Protein AF-A0A183HHT7-F1 (afdb_monomer_lite)

Foldseek 3Di:
DAFDKDWDADPPPGIDIDGPDDDDPPDDHDDLDDDDDDPVRLVVCCVVPNNLSPDDPCVVVVVVVVCVVVVVPPPPCPVCPDDDDDDDDDDDDDDDDDDDDDDDDDDDDDDDDDDDDDPDCPPPPPPD

InterPro domains:
  IPR046341 SET domain superfamily [G3DSA:2.17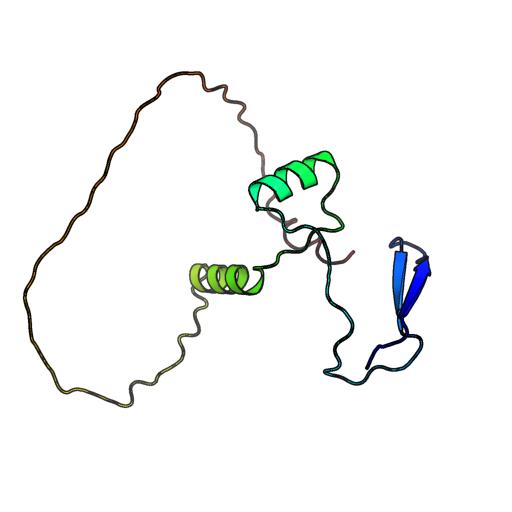0.270.10] (1-112)
  IPR046341 SET domain superfamily [SSF82199] (2-68)
  IPR051516 Histone-lysine N-methyltransferase SETDB [PTHR46024] (1-84)

Organism: NCBI:txid387005

Structure (mmCIF, N/CA/C/O backbone):
data_AF-A0A183HHT7-F1
#
_entry.id   AF-A0A183HHT7-F1
#
loop_
_atom_site.group_PDB
_atom_site.id
_atom_site.type_symbol
_atom_site.label_atom_id
_atom_site.label_alt_id
_atom_site.label_comp_id
_atom_site.label_asym_id
_atom_site.label_entity_id
_atom_site.label_seq_id
_atom_site.pdbx_PDB_ins_code
_atom_site.Cartn_x
_atom_site.Cartn_y
_atom_site.Cartn_z
_atom_site.occupancy
_atom_site.B_iso_or_equiv
_atom_site.auth_seq_id
_atom_site.auth_comp_id
_atom_site.auth_asym_id
_atom_site.auth_atom_id
_atom_site.pdbx_PDB_model_num
ATOM 1 N N . MET A 1 1 ? -16.506 -14.238 1.442 1.00 62.31 1 MET A N 1
ATOM 2 C CA . MET A 1 1 ? -16.704 -13.808 2.844 1.00 62.31 1 MET A CA 1
ATOM 3 C C . MET A 1 1 ? -16.073 -12.429 2.976 1.00 62.31 1 MET A C 1
ATOM 5 O O . MET A 1 1 ? -14.991 -12.257 2.437 1.00 62.31 1 MET A O 1
ATOM 9 N N . LYS A 1 2 ? -16.759 -11.436 3.552 1.00 81.12 2 LYS A N 1
ATOM 10 C CA . LYS A 1 2 ? -16.216 -10.078 3.747 1.00 81.12 2 LYS A CA 1
ATOM 11 C C . LYS A 1 2 ? -16.113 -9.816 5.247 1.00 81.12 2 LYS A C 1
ATOM 13 O O . LYS A 1 2 ? -17.070 -10.113 5.959 1.00 81.12 2 LYS A O 1
ATOM 18 N N . ILE A 1 3 ? -14.975 -9.304 5.706 1.00 90.62 3 ILE A N 1
ATOM 19 C CA . ILE A 1 3 ? -14.752 -8.977 7.119 1.00 90.62 3 ILE A CA 1
ATOM 20 C C . ILE A 1 3 ? -15.271 -7.555 7.382 1.00 90.62 3 ILE A C 1
ATOM 22 O O . ILE A 1 3 ? -14.972 -6.658 6.591 1.00 90.62 3 ILE A O 1
ATOM 26 N N . PRO A 1 4 ? -16.053 -7.324 8.452 1.00 93.19 4 PRO A N 1
ATOM 27 C CA . PRO A 1 4 ? -16.445 -5.979 8.852 1.00 93.19 4 PRO A CA 1
ATOM 28 C C . PRO A 1 4 ? -15.230 -5.228 9.413 1.00 93.19 4 PRO A C 1
ATOM 30 O O . PRO A 1 4 ? -14.691 -5.586 10.465 1.00 93.19 4 PRO A O 1
ATOM 33 N N . LEU A 1 5 ? -14.813 -4.190 8.692 1.00 93.81 5 LEU A N 1
ATOM 34 C CA . LEU A 1 5 ? -13.728 -3.290 9.072 1.00 93.81 5 LEU A CA 1
ATOM 35 C C . LEU A 1 5 ? -14.302 -1.923 9.450 1.00 93.81 5 LEU A C 1
ATOM 37 O O . LEU A 1 5 ? -15.273 -1.470 8.841 1.00 93.81 5 LEU A O 1
ATOM 41 N N . GLU A 1 6 ? -13.682 -1.262 10.423 1.00 95.31 6 GLU A N 1
ATOM 42 C CA . GLU A 1 6 ? -13.999 0.115 10.795 1.00 95.31 6 GLU A CA 1
ATOM 43 C C . GLU A 1 6 ? -12.778 1.030 10.667 1.00 95.31 6 GLU A C 1
ATOM 45 O O . GLU A 1 6 ? -11.641 0.625 10.922 1.00 95.31 6 GLU A O 1
ATOM 50 N N . LEU A 1 7 ? -13.037 2.279 10.274 1.00 96.19 7 LEU A N 1
ATOM 51 C CA . LEU A 1 7 ? -12.049 3.350 10.226 1.00 96.19 7 LEU A CA 1
ATOM 52 C C . LEU A 1 7 ? -12.095 4.120 11.549 1.00 96.19 7 LEU A C 1
ATOM 54 O O . LEU A 1 7 ? -13.161 4.580 11.959 1.00 96.19 7 LEU A O 1
ATOM 58 N N . PHE A 1 8 ? -10.950 4.297 12.201 1.00 96.25 8 PHE A N 1
ATOM 59 C CA . PHE A 1 8 ? -10.868 5.004 13.476 1.00 96.25 8 PHE A CA 1
ATOM 60 C C . PHE A 1 8 ? -9.669 5.952 13.524 1.00 96.25 8 PHE A C 1
ATOM 62 O O . PHE A 1 8 ? -8.664 5.765 12.834 1.00 96.25 8 PHE A O 1
ATOM 69 N N . LYS A 1 9 ? -9.774 7.002 14.343 1.00 97.06 9 LYS A N 1
ATOM 70 C CA . LYS A 1 9 ? -8.681 7.952 14.548 1.00 97.06 9 LYS A CA 1
ATOM 71 C C . LYS A 1 9 ? -7.738 7.420 15.625 1.00 97.06 9 LYS A C 1
ATOM 73 O O . LYS A 1 9 ? -8.174 7.114 16.732 1.00 97.06 9 LYS A O 1
ATOM 78 N N . THR A 1 10 ? -6.456 7.322 15.297 1.00 96.50 10 THR A N 1
ATOM 79 C CA . THR A 1 10 ? -5.399 6.973 16.253 1.00 96.50 10 THR A CA 1
ATOM 80 C C . THR A 1 10 ? -4.863 8.236 16.933 1.00 96.50 10 THR A C 1
ATOM 82 O O . THR A 1 10 ? -4.991 9.338 16.393 1.00 96.50 10 THR A O 1
ATOM 85 N N . GLU A 1 11 ? -4.252 8.094 18.111 1.00 95.50 11 GLU A N 1
ATOM 86 C CA . GLU A 1 11 ? -3.746 9.241 18.884 1.00 95.50 11 GLU A CA 1
ATOM 87 C C . GLU A 1 11 ? -2.562 9.951 18.212 1.00 95.50 11 GLU A C 1
ATOM 89 O O . GLU A 1 11 ? -2.439 11.168 18.325 1.00 95.50 11 GLU A O 1
ATOM 94 N N . LYS A 1 12 ? -1.694 9.203 17.516 1.00 95.06 12 LYS A N 1
ATOM 95 C CA . LYS A 1 12 ? -0.425 9.719 16.965 1.00 95.06 12 LYS A CA 1
ATOM 96 C C . LYS A 1 12 ? -0.195 9.412 15.482 1.00 95.06 12 LYS A C 1
ATOM 98 O O . LYS A 1 12 ? 0.518 10.160 14.832 1.00 95.06 12 LYS A O 1
ATOM 103 N N . MET A 1 13 ? -0.824 8.368 14.940 1.00 91.75 13 MET A N 1
ATOM 104 C CA . MET A 1 13 ? -0.490 7.779 13.630 1.00 91.75 13 MET A CA 1
ATOM 105 C C . MET A 1 13 ? -1.489 8.131 12.522 1.00 91.75 13 MET A C 1
ATOM 107 O O . MET A 1 13 ? -1.546 7.482 11.484 1.00 91.75 13 MET A O 1
ATOM 111 N N . GLY A 1 14 ? -2.355 9.122 12.741 1.00 94.06 14 GLY A N 1
ATOM 112 C CA . GLY A 1 14 ? -3.390 9.448 11.767 1.00 94.06 14 GLY A CA 1
ATOM 113 C C . GLY A 1 14 ? -4.587 8.495 11.835 1.00 94.06 14 GLY A C 1
ATOM 114 O O . GLY A 1 14 ? -5.149 8.275 12.911 1.00 94.06 14 GLY A O 1
ATOM 115 N N . TRP A 1 15 ? -5.048 8.019 10.683 1.00 95.75 15 TRP A N 1
ATOM 116 C CA . TRP A 1 15 ? -6.209 7.134 10.569 1.00 95.75 15 TRP A CA 1
ATOM 117 C C . TRP A 1 15 ? -5.769 5.674 10.518 1.00 95.75 15 TRP A C 1
ATOM 119 O O . TRP A 1 15 ? -4.826 5.338 9.813 1.00 95.75 15 TRP A O 1
ATOM 129 N N . GLY A 1 16 ? -6.467 4.812 11.253 1.00 95.25 16 GLY A N 1
ATOM 130 C CA . GLY A 1 16 ? -6.235 3.373 11.265 1.00 95.25 16 GLY A CA 1
ATOM 131 C C . GLY A 1 16 ? -7.484 2.598 10.860 1.00 95.25 16 GLY A C 1
ATOM 132 O O . GLY A 1 16 ? -8.606 3.100 10.956 1.00 95.25 16 GLY A O 1
ATOM 133 N N . VAL A 1 17 ? -7.282 1.353 10.439 1.00 95.25 17 VAL A N 1
ATOM 134 C CA . VAL A 1 17 ? -8.350 0.390 10.151 1.00 95.25 17 VAL A CA 1
ATOM 135 C C . VAL A 1 17 ? -8.226 -0.771 11.133 1.00 95.25 17 VAL A C 1
ATOM 137 O O . VAL A 1 17 ? -7.127 -1.277 11.346 1.00 95.25 17 VAL A O 1
ATOM 140 N N . ARG A 1 18 ? -9.337 -1.197 11.744 1.00 94.81 18 ARG A N 1
ATOM 141 C CA . ARG A 1 18 ? -9.380 -2.384 12.620 1.00 94.81 18 ARG A CA 1
ATOM 142 C C . ARG A 1 18 ? -10.599 -3.254 12.326 1.00 94.81 18 ARG A C 1
ATOM 144 O O . ARG A 1 18 ? -11.577 -2.781 11.747 1.00 94.81 18 ARG A O 1
ATOM 151 N N . SER A 1 19 ? -10.537 -4.528 12.704 1.00 94.88 19 SER A N 1
ATOM 152 C CA . SER A 1 19 ? -11.667 -5.448 12.572 1.00 94.88 19 SER A CA 1
ATOM 153 C C . SER A 1 19 ? -12.617 -5.350 13.762 1.00 94.88 19 SER A C 1
ATOM 155 O O . SER A 1 19 ? -12.201 -5.139 14.897 1.00 94.88 19 SER A O 1
ATOM 157 N N . MET A 1 20 ? -13.909 -5.547 13.495 1.00 93.69 20 MET A N 1
ATOM 158 C CA . MET A 1 20 ? -14.946 -5.620 14.538 1.00 93.69 20 MET A CA 1
ATOM 159 C C . MET A 1 20 ? -15.051 -7.010 15.185 1.00 93.69 20 MET A C 1
ATOM 161 O O . MET A 1 20 ? -15.791 -7.195 16.148 1.00 93.69 20 MET A O 1
ATOM 165 N N . ILE A 1 21 ? -14.374 -8.000 14.601 1.00 94.31 21 ILE A N 1
ATOM 166 C CA . ILE A 1 21 ? -14.409 -9.411 14.988 1.00 94.31 21 ILE A CA 1
ATOM 167 C C . ILE A 1 21 ? -12.999 -10.003 14.941 1.00 94.31 21 ILE A C 1
ATOM 169 O O . ILE A 1 21 ? -12.131 -9.476 14.235 1.00 94.31 21 ILE A O 1
ATOM 173 N N . ASP A 1 22 ? -12.805 -11.126 15.630 1.00 94.50 22 ASP A N 1
ATOM 174 C CA . ASP A 1 22 ? -11.575 -11.911 15.546 1.00 94.50 22 ASP A CA 1
ATOM 175 C C . ASP A 1 22 ? -11.433 -12.559 14.165 1.00 94.50 22 ASP A C 1
ATOM 177 O O . ASP A 1 22 ? -12.390 -13.103 13.602 1.00 94.50 22 ASP A O 1
ATOM 181 N N . ILE A 1 23 ? -10.220 -12.504 13.617 1.00 94.31 23 ILE A N 1
ATOM 182 C CA . ILE A 1 23 ? -9.902 -13.009 12.281 1.00 94.31 23 ILE A CA 1
ATOM 183 C C . ILE A 1 23 ? -8.960 -14.210 12.429 1.00 94.31 23 ILE A C 1
ATOM 185 O O . ILE A 1 23 ? -7.867 -14.053 12.978 1.00 94.31 23 ILE A O 1
ATOM 189 N N . PRO A 1 24 ? -9.338 -15.408 11.949 1.00 94.69 24 PRO A N 1
ATOM 190 C CA . PRO A 1 24 ? -8.443 -16.554 11.974 1.00 94.69 24 PRO A CA 1
ATOM 191 C C . PRO A 1 24 ? -7.279 -16.380 10.987 1.00 94.69 24 PRO A C 1
ATOM 193 O O . PRO A 1 24 ? -7.382 -15.672 9.983 1.00 94.69 24 PRO A O 1
ATOM 196 N N . ALA A 1 25 ? -6.161 -17.053 11.264 1.00 95.00 25 ALA A N 1
ATOM 197 C CA . ALA A 1 25 ? -4.969 -16.984 10.425 1.00 95.00 25 ALA A CA 1
ATOM 198 C C . ALA A 1 25 ? -5.236 -17.503 8.999 1.00 95.00 25 ALA A C 1
ATOM 200 O O . ALA A 1 25 ? -5.990 -18.454 8.798 1.00 95.00 25 ALA A O 1
ATOM 201 N N . GLY A 1 26 ? -4.594 -16.875 8.010 1.00 94.00 26 GLY A N 1
ATOM 202 C CA . GLY A 1 26 ? -4.726 -17.238 6.595 1.00 94.00 26 GLY A CA 1
ATOM 203 C C . GLY A 1 26 ? -5.969 -16.677 5.896 1.00 94.00 26 GLY A C 1
ATOM 204 O O . GLY A 1 26 ? -6.199 -16.987 4.729 1.00 94.00 26 GLY A O 1
ATOM 205 N N . VAL A 1 27 ? -6.774 -15.849 6.571 1.00 94.12 27 VAL A N 1
ATOM 206 C CA . VAL A 1 27 ? -7.932 -15.201 5.945 1.00 94.12 27 VAL A CA 1
ATOM 207 C C . VAL A 1 27 ? -7.522 -13.940 5.191 1.00 94.12 27 VAL A C 1
ATOM 209 O O . VAL A 1 27 ? -6.811 -13.079 5.701 1.00 94.12 27 VAL A O 1
ATOM 212 N N . PHE A 1 28 ? -8.042 -13.812 3.973 1.00 92.12 28 PHE A N 1
ATOM 213 C CA . PHE A 1 28 ? -7.918 -12.610 3.160 1.00 92.12 28 PHE A CA 1
ATOM 214 C C . PHE A 1 28 ? -8.755 -11.444 3.721 1.00 92.12 28 PHE A C 1
ATOM 216 O O . PHE A 1 28 ? -9.948 -11.608 3.989 1.00 92.12 28 PHE A O 1
ATOM 223 N N . LEU A 1 29 ? -8.143 -10.258 3.841 1.00 91.88 29 LEU A N 1
ATOM 224 C CA . LEU A 1 29 ? -8.788 -9.033 4.334 1.00 91.88 29 LEU A CA 1
ATOM 225 C C . LEU A 1 29 ? -9.342 -8.174 3.195 1.00 91.88 29 LEU A C 1
ATOM 227 O O . LEU A 1 29 ? -10.556 -8.069 3.010 1.00 91.88 29 LEU A O 1
ATOM 231 N N . CYS A 1 30 ? -8.442 -7.548 2.443 1.00 90.31 30 CYS A N 1
ATOM 232 C CA . CYS A 1 30 ? -8.759 -6.665 1.334 1.00 90.31 30 CYS A CA 1
ATOM 233 C C . CYS A 1 30 ? -7.566 -6.536 0.388 1.00 90.31 30 CYS A C 1
ATOM 235 O O . CYS A 1 30 ? -6.427 -6.835 0.745 1.00 90.31 30 CYS A O 1
ATOM 237 N N . THR A 1 31 ? -7.845 -6.049 -0.815 1.00 91.88 31 THR A N 1
ATOM 238 C CA . THR A 1 31 ? -6.820 -5.654 -1.778 1.00 91.88 31 THR A CA 1
ATOM 239 C C . THR A 1 31 ? -6.462 -4.194 -1.545 1.00 91.88 31 THR A C 1
ATOM 241 O O . THR A 1 31 ? -7.358 -3.361 -1.393 1.00 91.88 31 THR A O 1
ATOM 244 N N . TYR A 1 32 ? -5.169 -3.884 -1.547 1.00 92.62 32 TYR A N 1
ATOM 245 C CA . TYR A 1 32 ? -4.700 -2.509 -1.637 1.00 92.62 32 TYR A CA 1
ATOM 246 C C . TYR A 1 32 ? -4.979 -1.984 -3.052 1.00 92.62 32 TYR A C 1
ATOM 248 O O . TYR A 1 32 ? -4.437 -2.510 -4.021 1.00 92.62 32 TYR A O 1
ATOM 256 N N . ALA A 1 33 ? -5.894 -1.024 -3.186 1.00 93.75 33 ALA A N 1
ATOM 257 C CA . ALA A 1 33 ? -6.353 -0.518 -4.478 1.00 93.75 33 ALA A CA 1
ATOM 258 C C . ALA A 1 33 ? -5.905 0.934 -4.680 1.00 93.75 33 ALA A C 1
ATOM 260 O O . ALA A 1 33 ? -6.081 1.762 -3.789 1.00 93.75 33 ALA A O 1
ATOM 261 N N . GLY A 1 34 ? -5.384 1.241 -5.866 1.00 93.62 34 GLY A N 1
ATOM 262 C CA . GLY A 1 34 ? -4.870 2.560 -6.227 1.00 93.62 34 GLY A CA 1
ATOM 263 C C . GLY A 1 34 ? -4.497 2.637 -7.707 1.00 93.62 34 GLY A C 1
ATOM 264 O O . GLY A 1 34 ? -4.779 1.712 -8.473 1.00 93.62 34 GLY A O 1
ATOM 265 N N . ALA A 1 35 ? -3.883 3.747 -8.113 1.00 94.06 35 ALA A N 1
ATOM 266 C CA . ALA A 1 35 ? -3.268 3.864 -9.431 1.00 94.06 35 ALA A CA 1
ATOM 267 C C . ALA A 1 35 ? -1.914 3.140 -9.439 1.00 94.06 35 ALA A C 1
ATOM 269 O O . ALA A 1 35 ? -1.171 3.213 -8.464 1.00 94.06 35 ALA A O 1
ATOM 270 N N . ILE A 1 36 ? -1.593 2.457 -10.539 1.00 95.31 36 ILE A N 1
ATOM 271 C CA . ILE A 1 36 ? -0.263 1.874 -10.738 1.00 95.31 36 ILE A CA 1
ATOM 272 C C . ILE A 1 36 ? 0.612 2.930 -11.401 1.00 95.31 36 ILE A C 1
ATOM 274 O O 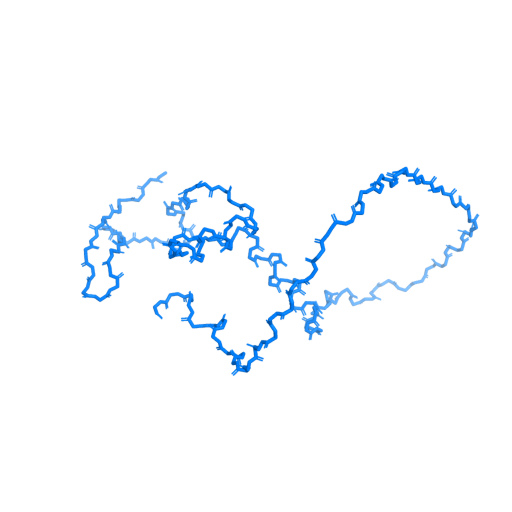. ILE A 1 36 ? 0.310 3.380 -12.508 1.00 95.31 36 ILE A O 1
ATOM 278 N N . LEU A 1 37 ? 1.672 3.324 -10.705 1.00 94.31 37 LEU A N 1
ATOM 279 C CA . LEU A 1 37 ? 2.659 4.286 -11.176 1.00 94.31 37 LEU A CA 1
ATOM 280 C C . LEU A 1 37 ? 3.926 3.544 -11.599 1.00 94.31 37 LEU A C 1
ATOM 282 O O . LEU A 1 37 ? 4.271 2.514 -11.026 1.00 94.31 37 LEU A O 1
ATOM 286 N N . THR A 1 38 ? 4.618 4.068 -12.608 1.00 96.44 38 THR A N 1
ATOM 287 C CA . THR A 1 38 ? 5.997 3.642 -12.896 1.00 96.44 38 THR A CA 1
ATOM 288 C C . THR A 1 38 ? 6.954 4.236 -11.865 1.00 96.44 38 THR A C 1
ATOM 290 O O . THR A 1 38 ? 6.663 5.295 -11.310 1.00 96.44 38 THR A O 1
ATOM 293 N N . ASP A 1 39 ? 8.129 3.634 -11.680 1.00 93.44 39 ASP A N 1
ATOM 294 C CA . ASP A 1 39 ? 9.141 4.094 -10.713 1.00 93.44 39 ASP A CA 1
ATOM 295 C C . ASP A 1 39 ? 9.468 5.588 -10.878 1.00 93.44 39 ASP A C 1
ATOM 297 O O . ASP A 1 39 ? 9.514 6.347 -9.914 1.00 93.44 39 ASP A O 1
ATOM 301 N N . SER A 1 40 ? 9.592 6.050 -12.127 1.00 96.31 40 SER A N 1
ATOM 302 C CA . SER A 1 40 ? 9.872 7.461 -12.430 1.00 96.31 40 SER A CA 1
ATOM 303 C C . SER A 1 40 ? 8.736 8.420 -12.051 1.00 96.31 40 SER A C 1
ATOM 305 O O . SER A 1 40 ? 8.982 9.584 -11.729 1.00 96.31 40 SER A O 1
ATOM 307 N N . GLN A 1 41 ? 7.485 7.955 -12.123 1.00 95.88 41 GLN A N 1
ATOM 308 C CA . GLN A 1 41 ? 6.312 8.735 -11.732 1.00 95.88 41 GLN A CA 1
ATOM 309 C C . GLN A 1 41 ? 6.166 8.744 -10.216 1.00 95.88 41 GLN A C 1
ATOM 311 O O . GLN A 1 41 ? 5.948 9.812 -9.654 1.00 95.88 41 GLN A O 1
ATOM 316 N N . ALA A 1 42 ? 6.354 7.589 -9.572 1.00 95.44 42 ALA A N 1
ATOM 317 C CA . ALA A 1 42 ? 6.320 7.464 -8.124 1.00 95.44 42 ALA A CA 1
ATOM 318 C C . ALA A 1 42 ? 7.383 8.357 -7.465 1.00 95.44 42 ALA A C 1
ATOM 320 O O . ALA A 1 42 ? 7.049 9.146 -6.594 1.00 95.44 42 ALA A O 1
ATOM 321 N N . GLU A 1 43 ? 8.627 8.353 -7.948 1.00 94.44 43 GLU A N 1
ATOM 322 C CA . GLU A 1 43 ? 9.682 9.220 -7.402 1.00 94.44 43 GLU A CA 1
ATOM 323 C C . GLU A 1 43 ? 9.334 10.713 -7.545 1.00 94.44 43 GLU A C 1
ATOM 325 O O . GLU A 1 43 ? 9.459 11.509 -6.612 1.00 94.44 43 GLU A O 1
ATOM 330 N N . ARG A 1 44 ? 8.845 11.115 -8.725 1.00 96.62 44 ARG A N 1
ATOM 331 C CA . ARG A 1 44 ? 8.492 12.515 -8.990 1.00 96.62 44 ARG A CA 1
ATOM 332 C C . ARG A 1 44 ? 7.319 12.983 -8.132 1.00 96.62 44 ARG A C 1
ATOM 334 O O . ARG A 1 44 ? 7.363 14.091 -7.600 1.00 96.62 44 ARG A O 1
ATOM 341 N N . GLU A 1 45 ? 6.260 12.183 -8.054 1.00 94.12 45 GLU A N 1
ATOM 342 C CA . GLU A 1 45 ? 5.052 12.516 -7.295 1.00 94.12 45 GLU A CA 1
ATOM 343 C C . GLU A 1 45 ? 5.301 12.432 -5.790 1.00 94.12 45 GLU A C 1
ATOM 345 O O . GLU A 1 45 ? 4.911 13.353 -5.074 1.00 94.12 45 GLU A O 1
ATOM 350 N N . GLY A 1 46 ? 6.041 11.418 -5.338 1.00 94.50 46 GLY A N 1
ATOM 351 C CA . GLY A 1 46 ? 6.463 11.256 -3.950 1.00 94.50 46 GLY A CA 1
ATOM 352 C C . GLY A 1 46 ? 7.264 12.458 -3.456 1.00 94.50 46 GLY A C 1
ATOM 353 O O . GLY A 1 46 ? 6.957 13.031 -2.413 1.00 94.50 46 GLY A O 1
ATOM 354 N N . LYS A 1 47 ? 8.206 12.958 -4.266 1.00 94.12 47 LYS A N 1
ATOM 355 C CA . LYS A 1 47 ? 8.976 14.166 -3.931 1.00 94.12 47 LYS A CA 1
ATOM 356 C C . LYS A 1 47 ? 8.135 15.448 -3.901 1.00 94.12 47 LYS A C 1
ATOM 358 O O . LYS A 1 47 ? 8.478 16.386 -3.183 1.00 94.12 47 LYS A O 1
ATOM 363 N N . ALA A 1 48 ? 7.073 15.530 -4.703 1.00 94.06 48 ALA A N 1
ATOM 364 C CA . ALA A 1 48 ? 6.246 16.732 -4.814 1.00 94.06 48 ALA A CA 1
ATOM 365 C C . ALA A 1 48 ? 5.114 16.794 -3.774 1.00 94.06 48 ALA A C 1
ATOM 367 O O . ALA A 1 48 ? 4.797 17.882 -3.290 1.00 94.06 48 ALA A O 1
ATOM 368 N N . PHE A 1 49 ? 4.494 15.654 -3.458 1.00 92.12 49 PHE A N 1
ATOM 369 C CA . PHE A 1 49 ? 3.253 15.581 -2.681 1.00 92.12 49 PHE A CA 1
ATOM 370 C C . PHE A 1 49 ? 3.295 14.602 -1.500 1.00 92.12 49 PHE A C 1
ATOM 372 O O . PHE A 1 49 ? 2.334 14.592 -0.732 1.00 92.12 49 PHE A O 1
ATOM 379 N N . GLY A 1 50 ? 4.383 13.846 -1.337 1.00 93.50 50 GLY A N 1
ATOM 380 C CA . GLY A 1 50 ? 4.496 12.759 -0.366 1.00 93.50 50 GLY A CA 1
ATOM 381 C C . GLY A 1 50 ? 4.179 11.394 -0.982 1.00 93.50 50 GLY A C 1
ATOM 382 O O . GLY A 1 50 ? 3.464 11.287 -1.981 1.00 93.50 50 GLY A O 1
ATOM 383 N N . ASP A 1 51 ? 4.756 10.348 -0.400 1.00 94.19 51 ASP A N 1
ATOM 384 C CA . ASP A 1 51 ? 4.643 8.946 -0.809 1.00 94.19 51 ASP A CA 1
ATOM 385 C C . ASP A 1 51 ? 3.980 8.072 0.274 1.00 94.19 51 ASP A C 1
ATOM 387 O O . ASP A 1 51 ? 4.027 6.844 0.208 1.00 94.19 51 ASP A O 1
ATOM 391 N N . GLU A 1 52 ? 3.286 8.677 1.249 1.00 93.06 52 GLU A N 1
ATOM 392 C CA . GLU A 1 52 ? 2.754 7.989 2.439 1.00 93.06 52 GLU A CA 1
ATOM 393 C C . GLU A 1 52 ? 1.728 6.890 2.110 1.00 93.06 52 GLU A C 1
ATOM 395 O O . GLU A 1 52 ? 1.414 6.034 2.942 1.00 93.06 52 GLU A O 1
ATOM 400 N N . TYR A 1 53 ? 1.175 6.928 0.896 1.00 91.75 53 TYR A N 1
ATOM 401 C CA . TYR A 1 53 ? 0.224 5.955 0.368 1.00 91.75 53 TYR A CA 1
ATOM 402 C C . TYR A 1 53 ? 0.754 5.242 -0.881 1.00 91.75 53 TYR A C 1
ATOM 404 O O . TYR A 1 53 ? -0.035 4.823 -1.725 1.00 91.75 53 TYR A O 1
ATOM 412 N N . PHE A 1 54 ? 2.068 5.126 -1.053 1.00 94.81 54 PHE A N 1
ATOM 413 C CA . PHE A 1 54 ? 2.646 4.292 -2.103 1.00 94.81 54 PHE A CA 1
ATOM 414 C C . PHE A 1 54 ? 2.976 2.899 -1.564 1.00 94.81 54 PHE A C 1
ATOM 416 O O . PHE A 1 54 ? 3.215 2.695 -0.375 1.00 94.81 54 PHE A O 1
ATOM 423 N N . ALA A 1 55 ? 2.933 1.912 -2.455 1.00 93.88 55 ALA A N 1
ATOM 424 C CA . ALA A 1 55 ? 3.277 0.532 -2.149 1.00 93.88 55 ALA A CA 1
ATOM 425 C C . ALA A 1 55 ? 4.067 -0.053 -3.320 1.00 93.88 55 ALA A C 1
ATOM 427 O O . ALA A 1 55 ? 3.629 0.044 -4.467 1.00 93.88 55 ALA A O 1
ATOM 428 N N . ASP A 1 56 ? 5.208 -0.677 -3.024 1.00 93.00 56 ASP A N 1
ATOM 429 C CA . ASP A 1 56 ? 5.991 -1.395 -4.027 1.00 93.00 56 ASP A CA 1
ATOM 430 C C . ASP A 1 56 ? 5.284 -2.707 -4.396 1.00 93.00 56 ASP A C 1
ATOM 432 O O . ASP A 1 56 ? 5.073 -3.591 -3.560 1.00 93.00 56 ASP A O 1
ATOM 436 N N . VAL A 1 57 ? 4.895 -2.821 -5.665 1.00 93.06 57 VAL A N 1
ATOM 437 C CA . VAL A 1 57 ? 4.195 -3.992 -6.208 1.00 93.06 57 VAL A CA 1
ATOM 438 C C . VAL A 1 57 ? 5.170 -5.143 -6.492 1.00 93.06 57 VAL A C 1
ATOM 440 O O . VAL A 1 57 ? 4.756 -6.301 -6.479 1.00 93.06 57 VAL A O 1
ATOM 443 N N . ASN A 1 58 ? 6.459 -4.848 -6.685 1.00 92.00 58 ASN A N 1
ATOM 444 C CA . ASN A 1 58 ? 7.498 -5.808 -7.067 1.00 92.00 58 ASN A CA 1
ATOM 445 C C . ASN A 1 58 ? 8.473 -6.110 -5.915 1.00 92.00 58 ASN A C 1
ATOM 447 O O . ASN A 1 58 ? 9.594 -6.564 -6.144 1.00 92.00 58 ASN A O 1
ATOM 451 N N . LEU A 1 59 ? 8.045 -5.897 -4.665 1.00 92.25 59 LEU A N 1
ATOM 452 C CA . LEU A 1 59 ? 8.896 -6.033 -3.479 1.00 92.25 59 LEU A CA 1
ATOM 453 C C . LEU A 1 59 ? 9.614 -7.390 -3.396 1.00 92.25 59 LEU A C 1
ATOM 455 O O . LEU A 1 59 ? 10.787 -7.448 -3.040 1.00 92.25 59 LEU A O 1
ATOM 459 N N . VAL A 1 60 ? 8.922 -8.486 -3.723 1.00 91.25 60 VAL A N 1
ATOM 460 C CA . VAL A 1 60 ? 9.507 -9.838 -3.669 1.00 91.25 60 VAL A CA 1
ATOM 461 C C . VAL A 1 60 ? 10.685 -9.957 -4.634 1.00 91.25 60 VAL A C 1
ATOM 463 O O . VAL A 1 60 ? 11.761 -10.389 -4.229 1.00 91.25 60 VAL A O 1
ATOM 466 N N . ASP A 1 61 ? 10.507 -9.524 -5.880 1.00 91.88 61 ASP A N 1
ATOM 467 C CA . ASP A 1 61 ? 11.544 -9.607 -6.909 1.00 91.88 61 ASP A CA 1
ATOM 468 C C . ASP A 1 61 ? 12.741 -8.713 -6.562 1.00 91.88 61 ASP A C 1
ATOM 470 O O . ASP A 1 61 ? 13.895 -9.118 -6.724 1.00 91.88 61 ASP A O 1
ATOM 474 N N . ASN A 1 62 ? 12.468 -7.520 -6.024 1.00 89.50 62 ASN A N 1
ATOM 475 C CA . ASN A 1 62 ? 13.492 -6.585 -5.567 1.00 89.50 62 ASN A CA 1
ATOM 476 C C . ASN A 1 62 ? 14.346 -7.206 -4.451 1.00 89.50 62 ASN A C 1
ATOM 478 O O . ASN A 1 62 ? 15.572 -7.236 -4.560 1.00 89.50 62 ASN A O 1
ATOM 482 N N . VAL A 1 63 ? 13.710 -7.794 -3.435 1.00 91.38 63 VAL A N 1
ATOM 483 C CA . VAL A 1 63 ? 14.407 -8.446 -2.316 1.00 91.38 63 VAL A CA 1
ATOM 484 C C . VAL A 1 63 ? 15.212 -9.663 -2.778 1.00 91.38 63 VAL A C 1
ATOM 486 O O . VAL A 1 63 ? 16.353 -9.843 -2.352 1.00 91.38 63 VAL A O 1
ATOM 489 N N . GLU A 1 64 ? 14.669 -10.502 -3.663 1.00 89.19 64 GLU A N 1
ATOM 490 C CA . GLU A 1 64 ? 15.401 -11.662 -4.190 1.00 89.19 64 GLU A CA 1
ATOM 491 C C . GLU A 1 64 ? 16.622 -11.243 -5.024 1.00 89.19 64 GLU A C 1
ATOM 493 O O . GLU A 1 64 ? 17.703 -11.826 -4.895 1.00 89.19 64 GLU A O 1
ATOM 498 N N . LYS A 1 65 ? 16.502 -10.171 -5.813 1.00 89.62 65 LYS A N 1
ATOM 499 C CA . LYS A 1 65 ? 17.631 -9.592 -6.550 1.00 89.62 65 LYS A CA 1
ATOM 500 C C . LYS A 1 65 ? 18.707 -9.046 -5.611 1.00 89.62 65 LYS A C 1
ATOM 502 O O . LYS A 1 65 ? 19.896 -9.269 -5.848 1.00 89.62 65 LYS A O 1
ATOM 507 N N . GLU A 1 66 ? 18.317 -8.348 -4.549 1.00 90.00 66 GLU A N 1
ATOM 508 C CA . GLU A 1 66 ? 19.255 -7.832 -3.549 1.00 90.00 66 GLU A CA 1
ATOM 509 C C . GLU A 1 66 ? 19.967 -8.957 -2.793 1.00 90.00 66 GLU A C 1
ATOM 511 O O . GLU A 1 66 ? 21.181 -8.888 -2.591 1.00 90.00 66 GLU A O 1
ATOM 516 N N . LYS A 1 67 ? 19.252 -10.033 -2.446 1.00 88.44 67 LYS A N 1
ATOM 517 C CA . LYS A 1 67 ? 19.831 -11.246 -1.852 1.00 88.44 67 LYS A CA 1
ATOM 518 C C . LYS A 1 67 ? 20.892 -11.871 -2.758 1.00 88.44 67 LYS A C 1
ATOM 520 O O . LYS A 1 67 ? 21.993 -12.179 -2.297 1.00 88.44 67 LYS A O 1
ATOM 525 N N . HIS A 1 68 ? 20.598 -12.010 -4.049 1.00 86.19 68 HIS A N 1
ATOM 526 C CA . HIS A 1 68 ? 21.571 -12.514 -5.015 1.00 86.19 68 HIS A CA 1
ATOM 527 C C . HIS A 1 68 ? 22.799 -11.593 -5.117 1.00 86.19 68 HIS A C 1
ATOM 529 O O . HIS A 1 68 ? 23.933 -12.062 -5.047 1.00 86.19 68 HIS A O 1
ATOM 535 N N . ASN A 1 69 ? 22.589 -10.274 -5.192 1.00 88.12 69 ASN A N 1
ATOM 536 C CA . ASN A 1 69 ? 23.674 -9.287 -5.227 1.00 88.12 69 ASN A CA 1
ATOM 537 C C . ASN A 1 69 ? 24.549 -9.312 -3.958 1.00 88.12 69 ASN A C 1
ATOM 539 O O . ASN A 1 69 ? 25.757 -9.101 -4.025 1.00 88.12 69 ASN A O 1
ATOM 543 N N . ALA A 1 70 ? 23.958 -9.609 -2.800 1.00 87.88 70 ALA A N 1
ATOM 544 C CA . ALA A 1 70 ? 24.673 -9.773 -1.537 1.00 87.88 70 ALA A CA 1
ATOM 545 C C . ALA A 1 70 ? 25.395 -11.131 -1.405 1.00 87.88 70 ALA A C 1
ATOM 547 O O . ALA A 1 70 ? 26.044 -11.379 -0.388 1.00 87.88 70 ALA A O 1
ATOM 548 N N . GLY A 1 71 ? 25.286 -12.019 -2.399 1.00 82.12 71 GLY A N 1
ATOM 549 C CA . GLY A 1 71 ? 25.890 -13.351 -2.367 1.00 82.12 71 GLY A CA 1
ATOM 550 C C . GLY A 1 71 ? 25.251 -14.293 -1.344 1.00 82.12 71 GLY A C 1
ATOM 551 O O . GLY A 1 71 ? 25.853 -15.307 -0.999 1.00 82.12 71 GLY A O 1
ATOM 552 N N . VAL A 1 72 ? 24.042 -13.982 -0.856 1.00 78.81 72 VAL A N 1
ATOM 553 C CA . VAL A 1 72 ? 23.270 -14.846 0.059 1.00 78.81 72 VAL A CA 1
ATOM 554 C C . VAL A 1 72 ? 22.366 -15.815 -0.701 1.00 78.81 72 VAL A C 1
ATOM 556 O O . VAL A 1 72 ? 21.329 -16.245 -0.193 1.00 78.81 72 VAL A O 1
ATOM 559 N N . ASP A 1 73 ? 22.765 -16.147 -1.927 1.00 74.19 73 ASP A N 1
ATOM 560 C CA . ASP A 1 73 ? 22.140 -17.183 -2.728 1.00 74.19 73 ASP A CA 1
ATOM 561 C C . ASP A 1 73 ? 22.344 -18.517 -2.003 1.00 74.19 73 ASP A C 1
ATOM 563 O O . ASP A 1 73 ? 23.396 -19.158 -2.083 1.00 74.19 73 ASP A O 1
ATOM 567 N N . LEU A 1 74 ? 21.342 -18.902 -1.211 1.00 64.06 74 LEU A N 1
ATOM 568 C CA . LEU A 1 74 ? 21.161 -20.277 -0.785 1.00 64.06 74 LEU A CA 1
ATOM 569 C C . LEU A 1 74 ? 20.790 -21.021 -2.055 1.00 64.06 74 LEU A C 1
ATOM 571 O O . LEU A 1 74 ? 19.607 -21.261 -2.293 1.00 64.06 74 LEU A O 1
ATOM 575 N N . GLY A 1 75 ? 21.798 -21.312 -2.883 1.00 60.47 75 GLY A N 1
ATOM 576 C CA . GLY A 1 75 ? 21.628 -22.171 -4.033 1.00 60.47 75 GLY A CA 1
ATOM 577 C C . GLY A 1 75 ? 20.811 -23.349 -3.546 1.00 60.47 75 GLY A C 1
ATOM 578 O O . GLY A 1 75 ? 21.201 -23.989 -2.558 1.00 60.47 75 GLY A O 1
ATOM 579 N N . ASP A 1 76 ? 19.640 -23.542 -4.164 1.00 60.69 76 ASP A N 1
ATOM 580 C CA . ASP A 1 76 ? 18.876 -24.766 -4.007 1.00 60.69 76 ASP A CA 1
ATOM 581 C C . ASP A 1 76 ? 19.918 -25.855 -4.166 1.00 60.69 76 ASP A C 1
ATOM 583 O O . ASP A 1 76 ? 20.545 -25.972 -5.225 1.00 60.69 76 ASP A O 1
ATOM 587 N N . SER A 1 77 ? 20.249 -26.507 -3.054 1.00 58.94 77 SER A N 1
ATOM 588 C CA . SER A 1 77 ? 21.233 -27.564 -3.042 1.00 58.94 77 SER A CA 1
ATOM 589 C C . SER A 1 77 ? 20.532 -28.726 -3.717 1.00 58.94 77 SER A C 1
ATOM 591 O O . SER A 1 77 ? 20.110 -29.672 -3.066 1.00 58.94 77 SER A O 1
ATOM 593 N N . ASN A 1 78 ? 20.382 -28.619 -5.037 1.00 56.59 78 ASN A N 1
ATOM 594 C CA . ASN A 1 78 ? 20.447 -29.725 -5.947 1.00 56.59 78 ASN A CA 1
ATOM 595 C C . ASN A 1 78 ? 21.822 -30.339 -5.694 1.00 56.59 78 ASN A C 1
ATOM 597 O O . ASN A 1 78 ? 22.842 -29.966 -6.276 1.00 56.59 78 ASN A O 1
ATOM 601 N N . ASP A 1 79 ? 21.840 -31.202 -4.691 1.00 54.72 79 ASP A N 1
ATOM 602 C CA . ASP A 1 79 ? 22.952 -31.956 -4.169 1.00 54.72 79 ASP A CA 1
ATOM 603 C C . ASP A 1 79 ? 23.327 -33.061 -5.155 1.00 54.72 79 ASP A C 1
ATOM 605 O O . ASP A 1 79 ? 23.372 -34.228 -4.802 1.00 54.72 79 ASP A O 1
ATOM 609 N N . GLY A 1 80 ? 23.603 -32.691 -6.410 1.00 50.78 80 GLY A N 1
ATOM 610 C CA . GLY A 1 80 ? 24.466 -33.421 -7.339 1.00 50.78 80 GLY A CA 1
ATOM 611 C C . GLY A 1 80 ? 24.240 -34.928 -7.480 1.00 50.78 80 GLY A C 1
ATOM 612 O O . GLY A 1 80 ? 25.184 -35.634 -7.825 1.00 50.78 80 GLY A O 1
ATOM 613 N N . TYR A 1 81 ? 23.034 -35.452 -7.239 1.00 48.97 81 TYR A N 1
ATOM 614 C CA . TYR A 1 81 ? 22.788 -36.900 -7.217 1.00 48.97 81 TYR A CA 1
ATOM 615 C C . TYR A 1 81 ? 22.590 -37.533 -8.605 1.00 48.97 81 TYR A C 1
ATOM 617 O O . TYR A 1 81 ? 22.043 -38.629 -8.716 1.00 48.97 81 TYR A O 1
ATOM 625 N N . TYR A 1 82 ? 23.071 -36.877 -9.664 1.00 48.66 82 TYR A N 1
ATOM 626 C CA . TYR A 1 82 ? 23.253 -37.480 -10.983 1.00 48.66 82 TYR A CA 1
ATOM 627 C C . TYR A 1 82 ? 24.587 -37.019 -11.576 1.00 48.66 82 TYR A C 1
ATOM 629 O O . TYR A 1 82 ? 24.680 -35.957 -12.188 1.00 48.66 82 TYR A O 1
ATOM 637 N N . SER A 1 83 ? 25.625 -37.829 -11.371 1.00 46.91 83 SER A N 1
ATOM 638 C CA . SER A 1 83 ? 26.868 -37.755 -12.137 1.00 46.91 83 SER A CA 1
ATOM 639 C C . SER A 1 83 ? 26.693 -38.436 -13.501 1.00 46.91 83 SER A C 1
ATOM 641 O O . SER A 1 83 ? 26.294 -39.596 -13.569 1.00 46.91 83 SER A O 1
ATOM 643 N N . ASP A 1 84 ? 27.032 -37.662 -14.532 1.00 44.03 84 ASP A N 1
ATOM 644 C CA . ASP A 1 84 ? 27.716 -37.987 -15.789 1.00 44.03 84 ASP A CA 1
ATOM 645 C C . ASP A 1 84 ? 27.161 -39.065 -16.734 1.00 44.03 84 ASP A C 1
ATOM 647 O O . ASP A 1 84 ? 27.456 -40.247 -16.589 1.00 44.03 84 ASP A O 1
ATOM 651 N N . GLU A 1 85 ? 26.578 -38.611 -17.851 1.00 42.78 85 GLU A N 1
ATOM 652 C CA . GLU A 1 85 ? 26.951 -39.118 -19.180 1.00 42.78 85 GLU A CA 1
ATOM 653 C C . GLU A 1 85 ? 27.114 -37.930 -20.145 1.00 42.78 85 GLU A C 1
ATOM 655 O O . GLU A 1 85 ? 26.191 -37.147 -20.378 1.00 42.78 85 GLU A O 1
ATOM 660 N N . GLU A 1 86 ? 28.326 -37.768 -20.677 1.00 46.62 86 GLU A N 1
ATOM 661 C CA . GLU A 1 86 ? 28.674 -36.754 -21.668 1.00 46.62 86 GLU A CA 1
ATOM 662 C C . GLU A 1 86 ? 27.837 -36.903 -22.949 1.00 46.62 86 GLU A C 1
ATOM 664 O O . GLU A 1 86 ? 27.903 -37.934 -23.619 1.00 46.62 86 GLU A O 1
ATOM 669 N N . ILE A 1 87 ? 27.156 -35.835 -23.380 1.00 38.22 87 ILE A N 1
ATOM 670 C CA . ILE A 1 87 ? 26.855 -35.640 -24.804 1.00 38.22 87 ILE A CA 1
ATOM 671 C C . ILE A 1 87 ? 27.460 -34.319 -25.261 1.00 38.22 87 ILE A C 1
ATOM 673 O O . ILE A 1 87 ? 26.883 -33.238 -25.165 1.00 38.22 87 ILE A O 1
ATOM 677 N N . ASN A 1 88 ? 28.668 -34.453 -25.795 1.00 36.78 88 ASN A N 1
ATOM 678 C CA . ASN A 1 88 ? 29.264 -33.507 -26.714 1.00 36.78 88 ASN A CA 1
ATOM 679 C C . ASN A 1 88 ? 28.463 -33.499 -28.028 1.00 36.78 88 ASN A C 1
ATOM 681 O O . ASN A 1 88 ? 28.455 -34.485 -28.765 1.00 36.78 88 ASN A O 1
ATOM 685 N N . CYS A 1 89 ? 27.856 -32.367 -28.365 1.00 35.12 89 CYS A N 1
ATOM 686 C CA . CYS A 1 89 ? 27.526 -32.038 -29.748 1.00 35.12 89 CYS A CA 1
ATOM 687 C C . CYS A 1 89 ? 27.712 -30.531 -29.958 1.00 35.12 89 CYS A C 1
ATOM 689 O O . CYS A 1 89 ? 26.904 -29.7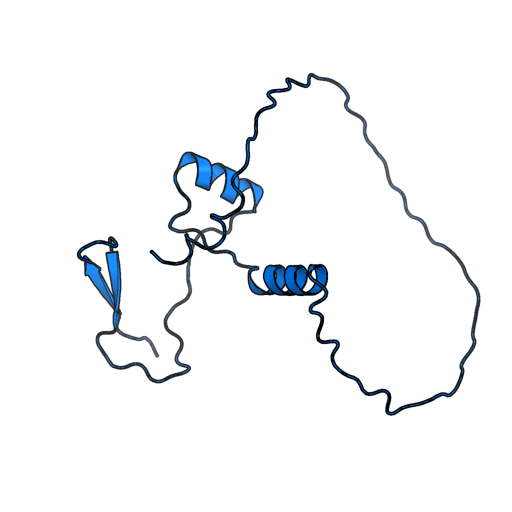10 -29.529 1.00 35.12 89 CYS A O 1
ATOM 691 N N . GLY A 1 90 ? 28.853 -30.189 -30.557 1.00 33.62 90 GLY A N 1
ATOM 692 C CA . GLY A 1 90 ? 29.329 -28.826 -30.737 1.00 33.62 90 GLY A CA 1
ATOM 693 C C . GLY A 1 90 ? 28.674 -28.017 -31.863 1.00 33.62 90 GLY A C 1
ATOM 694 O O . GLY A 1 90 ? 27.988 -28.546 -32.727 1.00 33.62 90 GLY A O 1
ATOM 695 N N . GLY A 1 91 ? 29.028 -26.727 -31.882 1.00 32.47 91 GLY A N 1
ATOM 696 C CA . GLY A 1 91 ? 29.410 -26.021 -33.112 1.00 32.47 91 GLY A CA 1
ATOM 697 C C . GLY A 1 91 ? 28.366 -25.188 -33.877 1.00 32.47 91 GLY A C 1
ATOM 698 O O . GLY A 1 91 ? 27.992 -25.586 -34.971 1.00 32.47 91 GLY A O 1
ATOM 699 N N . GLY A 1 92 ? 28.078 -23.970 -33.377 1.00 29.34 92 GLY A N 1
ATOM 700 C CA . GLY A 1 92 ? 27.866 -22.692 -34.121 1.00 29.34 92 GLY A CA 1
ATOM 701 C C . GLY A 1 92 ? 26.619 -22.509 -35.021 1.00 29.34 92 GLY A C 1
ATOM 702 O O . GLY A 1 92 ? 25.874 -23.460 -35.221 1.00 29.34 92 GLY A O 1
ATOM 703 N N . PRO A 1 93 ? 26.415 -21.337 -35.683 1.00 39.56 93 PRO A N 1
ATOM 704 C CA . PRO A 1 93 ? 26.719 -19.936 -35.326 1.00 39.56 93 PRO A CA 1
ATOM 705 C C . PRO A 1 93 ? 25.501 -18.954 -35.427 1.00 39.56 93 PRO A C 1
ATOM 707 O O . PRO A 1 93 ? 24.541 -19.204 -36.141 1.00 39.56 93 PRO A O 1
ATOM 710 N N . ILE A 1 94 ? 25.613 -17.815 -34.719 1.00 38.41 94 ILE A N 1
ATOM 711 C CA . ILE A 1 94 ? 25.168 -16.416 -34.989 1.00 38.41 94 ILE A CA 1
ATOM 712 C C . ILE A 1 94 ? 23.822 -16.156 -35.721 1.00 38.41 94 ILE A C 1
ATOM 714 O O . ILE A 1 94 ? 23.682 -16.456 -36.903 1.00 38.41 94 ILE A O 1
ATOM 718 N N . LEU A 1 95 ? 22.927 -15.375 -35.092 1.00 31.78 95 LEU A N 1
ATOM 719 C CA . LEU A 1 95 ? 22.064 -14.426 -35.815 1.00 31.78 95 LEU A CA 1
ATOM 720 C C . LEU A 1 95 ? 21.913 -13.117 -35.025 1.00 31.78 95 LEU A C 1
ATOM 722 O O . LEU A 1 95 ? 21.202 -13.048 -34.025 1.00 31.78 95 LEU A O 1
ATOM 726 N N . SER A 1 96 ? 22.621 -12.095 -35.504 1.00 32.78 96 SER A N 1
ATOM 727 C CA . SER A 1 96 ? 22.436 -10.689 -35.159 1.00 32.78 96 SER A CA 1
ATOM 728 C C . SER A 1 96 ? 21.172 -10.154 -35.827 1.00 32.78 96 SER A C 1
ATOM 730 O O . SER A 1 96 ? 20.914 -10.448 -36.994 1.00 32.78 96 SER A O 1
ATOM 732 N N . SER A 1 97 ? 20.438 -9.296 -35.129 1.00 39.16 97 SER A N 1
ATOM 733 C CA . SER A 1 97 ? 19.583 -8.300 -35.773 1.00 39.16 97 SER A CA 1
ATOM 734 C C . SER A 1 97 ? 19.642 -7.014 -34.961 1.00 39.16 97 SER A C 1
ATOM 736 O O . SER A 1 97 ? 18.913 -6.809 -33.995 1.00 39.16 97 SER A O 1
ATOM 738 N N . GLU A 1 98 ? 20.614 -6.205 -35.356 1.00 41.34 98 GLU A N 1
ATOM 739 C CA . GLU A 1 98 ? 20.690 -4.759 -35.215 1.00 41.34 98 GLU A CA 1
ATOM 740 C C . GLU A 1 98 ? 19.522 -4.060 -35.936 1.00 41.34 98 GLU A C 1
ATOM 742 O O . GLU A 1 98 ? 19.166 -4.436 -37.052 1.00 41.34 98 GLU A O 1
ATOM 747 N N . SER A 1 99 ? 18.949 -3.016 -35.330 1.00 43.84 99 SER A N 1
ATOM 748 C CA . SER A 1 99 ? 18.219 -1.985 -36.077 1.00 43.84 99 SER A CA 1
ATOM 749 C C . SER A 1 99 ? 18.237 -0.638 -35.344 1.00 43.84 99 SER A C 1
ATOM 751 O O . SER A 1 99 ? 17.534 -0.439 -34.357 1.00 43.84 99 SER A O 1
ATOM 753 N N . GLU A 1 100 ? 19.084 0.229 -35.894 1.00 41.16 100 GLU A N 1
ATOM 754 C CA . GLU A 1 100 ? 19.005 1.687 -36.062 1.00 41.16 100 GLU A CA 1
ATOM 755 C C . GLU A 1 100 ? 18.864 2.627 -34.852 1.00 41.16 100 GLU A C 1
ATOM 757 O O . GLU A 1 100 ? 17.803 2.848 -34.273 1.00 41.16 100 GLU A O 1
ATOM 762 N N . LEU A 1 101 ? 19.993 3.293 -34.594 1.00 33.44 101 LEU A N 1
ATOM 763 C CA . LEU A 1 101 ? 20.153 4.520 -33.827 1.00 33.44 101 LEU A CA 1
ATOM 764 C C . LEU A 1 101 ? 19.708 5.717 -34.682 1.00 33.44 101 LEU A C 1
ATOM 766 O O . LEU A 1 101 ? 20.241 5.931 -35.770 1.00 33.44 101 LEU A O 1
ATOM 770 N N . VAL A 1 102 ? 18.799 6.539 -34.162 1.00 36.75 102 VAL A N 1
ATOM 771 C CA . VAL A 1 102 ? 18.590 7.914 -34.637 1.00 36.75 102 VAL A CA 1
ATOM 772 C C . VAL A 1 102 ? 19.181 8.866 -33.607 1.00 36.75 102 VAL A C 1
ATOM 774 O O . VAL A 1 102 ? 18.706 8.950 -32.478 1.00 36.75 102 VAL A O 1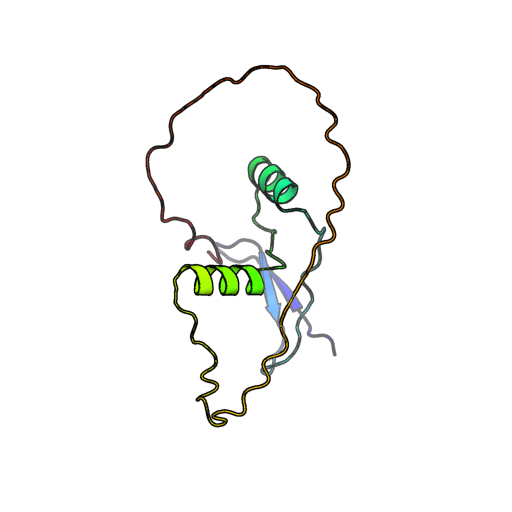
ATOM 777 N N . ALA A 1 103 ? 20.256 9.541 -34.008 1.00 40.12 103 ALA A N 1
ATOM 778 C CA . ALA A 1 103 ? 20.924 10.571 -33.231 1.00 40.12 103 ALA A CA 1
ATOM 779 C C . ALA A 1 103 ? 20.108 11.872 -33.250 1.00 40.12 103 ALA A C 1
ATOM 781 O O . ALA A 1 103 ? 19.768 12.379 -34.321 1.00 40.12 103 ALA A O 1
ATOM 782 N N . VAL A 1 104 ? 19.853 12.424 -32.067 1.00 39.66 104 VAL A N 1
ATOM 783 C CA . VAL A 1 104 ? 19.638 13.859 -31.868 1.00 39.66 104 VAL A CA 1
ATOM 784 C C . VAL A 1 104 ? 20.575 14.260 -30.735 1.00 39.66 104 VAL A C 1
ATOM 786 O O . VAL A 1 104 ? 20.479 13.718 -29.636 1.00 39.66 104 VAL A O 1
ATOM 789 N N . ASP A 1 105 ? 21.529 15.117 -31.077 1.00 37.03 105 ASP A N 1
ATOM 790 C CA . ASP A 1 105 ? 22.553 15.694 -30.206 1.00 37.03 105 ASP A CA 1
ATOM 791 C C . ASP A 1 105 ? 22.092 17.079 -29.706 1.00 37.03 105 ASP A C 1
ATOM 793 O O . ASP A 1 105 ? 21.181 17.664 -30.300 1.00 37.03 105 ASP A O 1
ATOM 797 N N . ASP A 1 106 ? 22.784 17.573 -28.675 1.00 41.66 106 ASP A N 1
ATOM 798 C CA . ASP A 1 106 ? 22.738 18.909 -28.044 1.00 41.66 106 ASP A CA 1
ATOM 799 C C . ASP A 1 106 ? 21.537 19.258 -27.129 1.00 41.66 106 ASP A C 1
ATOM 801 O O . ASP A 1 106 ? 20.417 19.507 -27.571 1.00 41.66 106 ASP A O 1
ATOM 805 N N . ASP A 1 107 ? 21.761 19.312 -25.805 1.00 39.00 107 ASP A N 1
ATOM 806 C CA . ASP A 1 107 ? 22.312 20.524 -25.164 1.00 39.00 107 ASP A CA 1
ATOM 807 C C . ASP A 1 107 ? 22.441 20.402 -23.621 1.00 39.00 107 ASP A C 1
ATOM 809 O O . ASP A 1 107 ? 21.494 20.061 -22.913 1.00 39.00 107 ASP A O 1
ATOM 813 N N . ALA A 1 108 ? 23.631 20.785 -23.140 1.00 45.34 108 ALA A N 1
ATOM 814 C CA . ALA A 1 108 ? 23.991 21.358 -21.832 1.00 45.34 108 ALA A CA 1
ATOM 815 C C . ALA A 1 108 ? 23.752 20.570 -20.519 1.00 45.34 108 ALA A C 1
ATOM 817 O O . ALA A 1 108 ? 22.668 20.535 -19.939 1.00 45.34 108 ALA A O 1
ATOM 818 N N . TYR A 1 109 ? 24.869 20.075 -19.977 1.00 44.84 109 TYR A N 1
ATOM 819 C CA . TYR A 1 109 ? 25.065 19.753 -18.565 1.00 44.84 109 TYR A CA 1
ATOM 820 C C . TYR A 1 109 ? 25.191 21.045 -17.743 1.00 44.84 109 TYR A C 1
ATOM 822 O O . TYR A 1 109 ? 26.033 21.882 -18.059 1.00 44.84 109 TYR A O 1
ATOM 830 N N . GLU A 1 110 ? 24.424 21.162 -16.662 1.00 48.16 110 GLU A N 1
ATOM 831 C CA . GLU A 1 110 ? 24.805 21.982 -15.508 1.00 48.16 110 GLU A CA 1
ATOM 832 C C . GLU A 1 110 ? 24.984 21.027 -14.321 1.00 48.16 110 GLU A C 1
ATOM 834 O O . GLU A 1 110 ? 24.094 20.245 -13.972 1.00 48.16 110 GLU A O 1
ATOM 839 N N . GLU A 1 111 ? 26.204 21.038 -13.800 1.00 43.09 111 GLU A N 1
ATOM 840 C CA . GLU A 1 111 ? 26.749 20.219 -12.725 1.00 43.09 111 GLU A CA 1
ATOM 841 C C . GLU A 1 111 ? 26.520 20.965 -11.406 1.00 43.09 111 GLU A C 1
ATOM 843 O O . GLU A 1 111 ? 27.142 21.995 -11.173 1.00 43.09 111 GLU A O 1
ATOM 848 N N . ASP A 1 112 ? 25.640 20.455 -10.540 1.00 40.97 112 ASP A N 1
ATOM 849 C CA . ASP A 1 112 ? 25.604 20.861 -9.131 1.00 40.97 112 ASP A CA 1
ATOM 850 C C . ASP A 1 112 ? 25.920 19.639 -8.260 1.00 40.97 112 ASP A C 1
ATOM 852 O O . ASP A 1 112 ? 25.052 18.889 -7.803 1.00 40.97 112 ASP A O 1
ATOM 856 N N . ASP A 1 113 ? 27.221 19.445 -8.057 1.00 50.78 113 ASP A N 1
ATOM 857 C CA . ASP A 1 113 ? 27.809 18.560 -7.062 1.00 50.78 113 ASP A CA 1
ATOM 858 C C . ASP A 1 113 ? 27.582 19.108 -5.645 1.00 50.78 113 ASP A C 1
ATOM 860 O O . ASP A 1 113 ? 28.174 20.124 -5.288 1.00 50.78 113 ASP A O 1
ATOM 864 N N . TYR A 1 114 ? 26.823 18.394 -4.800 1.00 45.75 114 TYR A N 1
ATOM 865 C CA . TYR A 1 114 ? 27.185 18.163 -3.387 1.00 45.75 114 TYR A CA 1
ATOM 866 C C . TYR A 1 114 ? 26.239 17.145 -2.716 1.00 45.75 114 TYR A C 1
ATOM 868 O O . TYR A 1 114 ? 25.189 17.516 -2.193 1.00 45.75 114 TYR A O 1
ATOM 876 N N . TYR A 1 115 ? 26.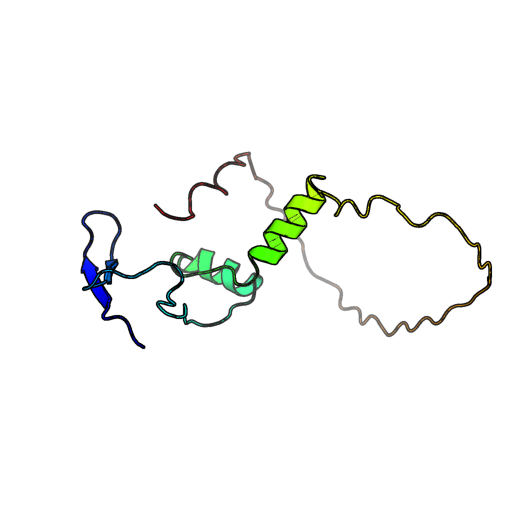621 15.865 -2.649 1.00 48.62 115 TYR A N 1
ATOM 877 C CA . TYR A 1 115 ? 26.017 14.928 -1.692 1.00 48.62 115 TYR A CA 1
ATOM 878 C C . TYR A 1 115 ? 27.053 14.445 -0.680 1.00 48.62 115 TYR A C 1
ATOM 880 O O . TYR A 1 115 ? 27.864 13.558 -0.943 1.00 48.62 115 TYR A O 1
ATOM 888 N N . ASP A 1 116 ? 26.975 15.035 0.512 1.00 40.34 116 ASP A N 1
ATOM 889 C CA . ASP A 1 116 ? 27.587 14.527 1.733 1.00 40.34 116 ASP A CA 1
ATOM 890 C C . ASP A 1 116 ? 26.616 13.549 2.426 1.00 40.34 116 ASP A C 1
ATOM 892 O O . ASP A 1 116 ? 25.559 13.914 2.935 1.00 40.34 116 ASP A O 1
ATOM 896 N N . ARG A 1 117 ? 26.981 12.266 2.359 1.00 49.31 117 ARG A N 1
ATOM 897 C CA . ARG A 1 117 ? 26.897 11.239 3.411 1.00 49.31 117 ARG A CA 1
ATOM 898 C C . ARG A 1 117 ? 25.711 11.287 4.399 1.00 49.31 117 ARG A C 1
ATOM 900 O O . ARG A 1 117 ? 25.826 11.810 5.501 1.00 49.31 117 ARG A O 1
ATOM 907 N N . SER A 1 118 ? 24.673 10.494 4.122 1.00 42.94 118 SER A N 1
ATOM 908 C CA . SER A 1 118 ? 24.040 9.640 5.150 1.00 42.94 118 SER A CA 1
ATOM 909 C C . SER A 1 118 ? 23.238 8.490 4.525 1.00 42.94 118 SER A C 1
ATOM 911 O O . SER A 1 118 ? 22.020 8.508 4.403 1.00 42.94 118 SER A O 1
ATOM 913 N N . GLY A 1 119 ? 23.945 7.427 4.141 1.00 52.22 119 GLY A N 1
ATOM 914 C CA . GLY A 1 119 ? 23.319 6.114 4.042 1.00 52.22 119 GLY A CA 1
ATOM 915 C C . GLY A 1 119 ? 23.000 5.609 5.447 1.00 52.22 119 GLY A C 1
ATOM 916 O O . GLY A 1 119 ? 23.924 5.210 6.150 1.00 52.22 119 GLY A O 1
ATOM 917 N N . SER A 1 120 ? 21.722 5.655 5.839 1.00 49.56 120 SER A N 1
ATOM 918 C CA . SER A 1 120 ? 21.111 4.749 6.834 1.00 49.56 120 SER A CA 1
ATOM 919 C C . SER A 1 120 ? 19.596 4.928 7.055 1.00 49.56 120 SER A C 1
ATOM 921 O O . SER A 1 120 ? 19.074 4.302 7.971 1.00 49.56 120 SER A O 1
ATOM 923 N N . GLU A 1 121 ? 18.852 5.720 6.272 1.00 40.94 121 GLU A N 1
ATOM 924 C CA . GLU A 1 121 ? 17.400 5.882 6.526 1.00 40.94 121 GLU A CA 1
ATOM 925 C C . GLU A 1 121 ? 16.487 4.932 5.730 1.00 40.94 121 GLU A C 1
ATOM 927 O O . GLU A 1 121 ? 15.296 4.846 6.018 1.00 40.94 121 GLU A O 1
ATOM 932 N N . LEU A 1 122 ? 17.047 4.107 4.835 1.00 47.69 122 LEU A N 1
ATOM 933 C CA . LEU A 1 122 ? 16.308 3.123 4.021 1.00 47.69 122 LEU A CA 1
ATOM 934 C C . LEU A 1 122 ? 15.604 2.001 4.817 1.00 47.69 122 LEU A C 1
ATOM 936 O O . LEU A 1 122 ? 14.929 1.167 4.226 1.00 47.69 122 LEU A O 1
ATOM 940 N N . PHE A 1 123 ? 15.713 1.982 6.147 1.00 42.56 123 PHE A N 1
ATOM 941 C CA . PHE A 1 123 ? 15.013 1.015 7.000 1.00 42.56 123 PHE A CA 1
ATOM 942 C C . PHE A 1 123 ? 14.071 1.638 8.034 1.00 42.56 123 PHE A C 1
ATOM 944 O O . PHE A 1 123 ? 13.442 0.891 8.780 1.00 42.56 123 PHE A O 1
ATOM 951 N N . SER A 1 124 ? 13.937 2.968 8.098 1.00 38.84 124 SER A N 1
ATOM 952 C CA . SER A 1 124 ? 13.125 3.596 9.153 1.00 38.84 124 SER A CA 1
ATOM 953 C C . SER A 1 124 ? 11.725 4.031 8.723 1.00 38.84 124 SER A C 1
ATOM 955 O O . SER A 1 124 ? 11.003 4.553 9.562 1.00 38.84 124 SER A O 1
ATOM 957 N N . HIS A 1 125 ? 11.317 3.830 7.469 1.00 37.62 125 HIS A N 1
ATOM 958 C CA . HIS A 1 125 ? 10.017 4.330 7.000 1.00 37.62 125 HIS 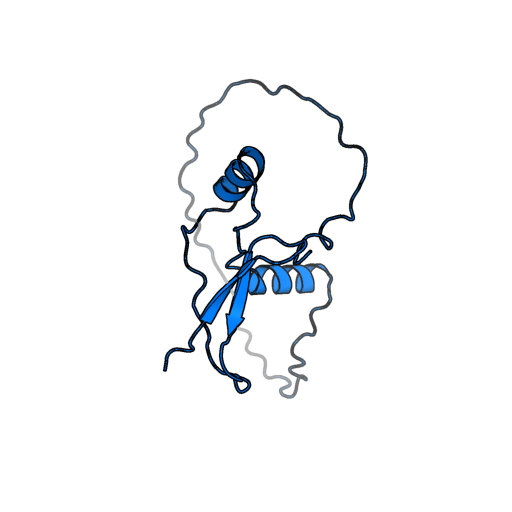A CA 1
ATOM 959 C C . HIS A 1 125 ? 9.095 3.253 6.418 1.00 37.62 125 HIS A C 1
ATOM 961 O O . HIS A 1 125 ? 8.264 3.526 5.563 1.00 37.62 125 HIS A O 1
ATOM 967 N N . PHE A 1 126 ? 9.191 2.018 6.910 1.00 39.97 126 PHE A N 1
ATOM 968 C CA . PHE A 1 126 ? 8.123 1.034 6.734 1.00 39.97 126 PHE A CA 1
ATOM 969 C C . PHE A 1 126 ? 7.461 0.795 8.093 1.00 39.97 126 PHE A C 1
ATOM 971 O O . PHE A 1 126 ? 7.884 -0.055 8.868 1.00 39.97 126 PHE A O 1
ATOM 978 N N . PHE A 1 127 ? 6.406 1.575 8.344 1.00 35.78 127 PHE A N 1
ATOM 979 C CA . PHE A 1 127 ? 5.585 1.648 9.561 1.00 35.78 127 PHE A CA 1
ATOM 980 C C . PHE A 1 127 ? 6.213 2.351 10.785 1.00 35.78 127 PHE A C 1
ATOM 982 O O . PHE A 1 127 ? 6.865 1.723 11.614 1.00 35.78 127 PHE A O 1
ATOM 989 N N . CYS A 1 128 ? 5.782 3.611 10.955 1.00 32.28 128 CYS A N 1
ATOM 990 C CA . CYS A 1 128 ? 5.961 4.540 12.084 1.00 32.28 128 CYS A CA 1
ATOM 991 C C . CYS A 1 128 ? 7.260 5.344 12.149 1.00 32.28 128 CYS A C 1
ATOM 993 O O . CYS A 1 128 ? 8.340 4.737 12.267 1.00 32.28 128 CYS A O 1
#

pLDDT: mean 71.17, std 25.03, range [29.34, 97.06]

Sequence (128 aa):
MKIPLELFKTEKMGWGVRSMIDIPAGVFLCTYAGAILTDSQAEREGKAFGDEYFADVNLVDNVEKEKHNAGVDLGDSNDGYYSDEEINCGGGPILSSESELVAVDDDAYEEDDYYDRSGSELFSHFFC

Radius of gyration: 25.45 Å; chains: 1; bounding box: 46×61×55 Å

Secondary structure (DSSP, 8-state):
----EEEEE-SSSSEEEEESS---TT--------PPPPHHHHHHHHHHH--TT---TTHHHHHHHHHHHTT-----------------------------------------------TT-TTS-S--

=== Feature glossary ===
Legend for the data blocks above and below:

— What the protein is —

The amino-acid sequence is the protein's primary structure: the linear order of residues from the N-terminus to the C-terminus, written in one-letter code. Everything else here — the 3D coordinates, the secondary structure, the domain annotations — is ultimately a consequence of this string.

Functional annotations link the protein to curated databases. InterPro entries identify conserved domains and families by matching the sequence against member-database signatures (Pfam, PROSITE, CDD, …). Gene Ontology (GO) terms describe molecular function, biological process, and cellular component in a controlled vocabulary. CATH places the structure in a hierarchical fold classification (Class/Architecture/Topology/Homologous-superfamily). The organism is the source species.

— Where its atoms are —

Atomic coordinates in PDBx/mmCIF format — the same representation the Protein Data Bank distributes. Each line of the _atom_site loop places one backbone atom in Cartesian space (units: ångströms, origin: arbitrary).

The six renders are orthographic views along the three Cartesian axes in both directions. Representation (cartoon, sticks, or surface) and color scheme (sequence-rainbow or by-chain) vary across proteins so the training set covers all the common visualization conventions.

— Local backbone conformation —

Eight-state secondary structure (DSSP): H is the canonical α-helix, G the tighter 3₁₀-helix, I the wider π-helix; E/B are β-structure, T and S are turns and bends, and '-' is everything else. DSSP derives these from the pattern of main-chain N–H···O=C hydrogen bonds, not from the sequence.

Three-state secondary structure (P-SEA) collapses the eight DSSP classes into helix (a), strand (b), and coil (c). P-SEA assigns these from Cα geometry alone — distances and angles — without requiring backbone oxygens, so it works on any Cα trace.

φ (phi) and ψ (psi) are the two rotatable backbone dihedrals per residue: φ is the C(i-1)–N–Cα–C torsion, ψ is the N–Cα–C–N(i+1) torsion, both in degrees on (−180°, 180°]. α-helical residues cluster near (−60°, −45°); β-strand residues near (−120°, +130°). A Ramachandran plot is simply a scatter of (φ, ψ) for every residue.

— Global shape and packing —

The geometric summary reports three shape descriptors. Rg (radius of gyration) measures how spread out the Cα atoms are about their centre of mass; compact globular proteins have small Rg, elongated or unfolded ones large. Cα contacts (<8 Å, |i−j|>4) count long-range residue pairs in spatial proximity — high for tightly packed folds, near zero for rods or random coil. The bounding-box extents give the protein's footprint along x, y, z in Å.

SASA measures how much of the protein is reachable by solvent. It is computed by rolling a water-sized probe over the atomic surface and summing the exposed area (Å²). Per-residue SASA distinguishes core (buried, low SASA) from surface (exposed, high SASA) residues; total SASA is a whole-molecule size measure.

Plot images: a contact map (which residues are close in 3D, as an N×N binary image), a Ramachandran scatter (backbone torsion angles, revealing secondary-structure composition at a glance), and — for AlphaFold structures — a PAE heatmap (pairwise prediction confidence).

— Structural neighborhood —

A 3Di character summarizes, for each residue, the relative orientation of the Cα frame of its nearest spatial neighbor. Because it encodes fold topology rather than chemistry, 3Di alignments detect remote structural similarity that sequence alignment misses.

The Foldseek neighbor list gives the closest experimentally determined structures in the PDB, ranked by structural alignment. TM-score near 1 means near-identical fold; near 0.3 means only rough topology match. This is how one finds what a novel AlphaFold prediction most resembles in the solved-structure universe.

— Confidence and disorder —

For AlphaFold models, the B-factor field carries pLDDT — the model's own estimate of local accuracy on a 0–100 scale. Regions with pLDDT<50 should be treated as essentially unmodeled; they often correspond to intrinsically disordered segments.

Crystallographic B-factors measure how much each atom's electron density is smeared out, in Å². They rise in mobile loops and surface residues and fall in the buried interior. In AlphaFold models this column is repurposed to hold pLDDT instead.

Predicted Aligned Error (PAE) is an AlphaFold confidence matrix: entry (i, j) is the expected error in the position of residue j, in ångströms, when the prediction is superimposed on the true structure at residue i. Low PAE within a block of residues means that block is internally rigid and well-predicted; high PAE between two blocks means their relative placement is uncertain even if each block individually is confident.